Protein AF-A0A257RVT1-F1 (afdb_monomer)

Mean predicted aligned error: 9.6 Å

pLDDT: mean 86.28, std 15.56, range [41.28, 98.56]

Radius of gyration: 22.29 Å; Cα contacts (8 Å, |Δi|>4): 295; chains: 1; bounding box: 66×40×53 Å

Foldseek 3Di:
DVVVVVVVVVVVDQDDDPVPFDWDWDADDPVFFPWDGKTKTKGWRDADPQNQKTKMKMKIFFGKGKDFAQFKKKKAWQAAKKWKDWPPDDTDMDGHGDIDIDHHGTIMMIGGHGMTIMIMITGHRDDPVVVVVVVVVVVVVVVVVVVVVVVVPPDDDD

Structure (mmCIF, N/CA/C/O backbone):
data_AF-A0A257RVT1-F1
#
_entry.id   AF-A0A257RVT1-F1
#
loop_
_atom_site.group_PDB
_atom_site.id
_atom_site.type_symbol
_atom_site.label_atom_id
_atom_site.label_alt_id
_atom_site.label_comp_id
_atom_site.label_asym_id
_atom_site.label_entity_id
_atom_site.label_seq_id
_atom_site.pdbx_PDB_ins_code
_atom_site.Cartn_x
_atom_site.Cartn_y
_atom_site.Cartn_z
_atom_site.occupancy
_atom_site.B_iso_or_equiv
_atom_site.auth_seq_id
_atom_site.auth_comp_id
_atom_site.auth_asym_id
_atom_site.auth_atom_id
_atom_site.pdbx_PDB_model_num
ATOM 1 N N . ASN A 1 1 ? 22.378 -22.222 -29.001 1.00 52.12 1 ASN A N 1
ATOM 2 C CA . ASN A 1 1 ? 22.003 -22.517 -27.601 1.00 52.12 1 ASN A CA 1
ATOM 3 C C . ASN A 1 1 ? 20.594 -21.972 -27.310 1.00 52.12 1 ASN A C 1
ATOM 5 O O . ASN A 1 1 ? 20.459 -20.897 -26.742 1.00 52.12 1 ASN A O 1
ATOM 9 N N . LYS A 1 2 ? 19.534 -22.658 -27.779 1.00 50.50 2 LYS A N 1
ATOM 10 C CA . LYS A 1 2 ? 18.128 -22.215 -27.612 1.00 50.50 2 LYS A CA 1
ATOM 11 C C . LYS A 1 2 ? 17.637 -22.326 -26.158 1.00 50.50 2 LYS A C 1
ATOM 13 O O . LYS A 1 2 ? 16.798 -21.535 -25.745 1.00 50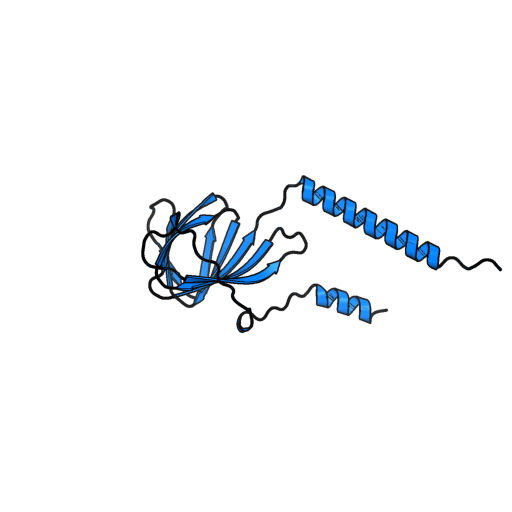.50 2 LYS A O 1
ATOM 18 N N . MET A 1 3 ? 18.206 -23.247 -25.376 1.00 41.28 3 MET A N 1
ATOM 19 C CA . MET A 1 3 ? 17.831 -23.467 -23.973 1.00 41.28 3 MET A CA 1
ATOM 20 C C . MET A 1 3 ? 18.276 -22.317 -23.057 1.00 41.28 3 MET A C 1
ATOM 22 O O . MET A 1 3 ? 17.498 -21.880 -22.216 1.00 41.28 3 MET A O 1
ATOM 26 N N . GLY A 1 4 ? 19.462 -21.735 -23.285 1.00 52.81 4 GLY A N 1
ATOM 27 C CA . GLY A 1 4 ? 19.907 -20.542 -22.546 1.00 52.81 4 GLY A CA 1
ATOM 28 C C . GLY A 1 4 ? 19.068 -19.285 -22.823 1.00 52.81 4 GLY A C 1
ATOM 29 O O . GLY A 1 4 ? 18.935 -18.428 -21.954 1.00 52.81 4 GLY A O 1
ATOM 30 N N . GLY A 1 5 ? 18.461 -19.185 -24.012 1.00 66.38 5 GLY A N 1
ATOM 31 C CA . GLY A 1 5 ? 17.562 -18.082 -24.366 1.00 66.38 5 GLY A CA 1
ATOM 32 C C . GLY A 1 5 ? 16.203 -18.169 -23.670 1.00 66.38 5 GLY A C 1
ATOM 33 O O . GLY A 1 5 ? 15.699 -17.156 -23.193 1.00 66.38 5 GLY A O 1
ATOM 34 N N . LEU A 1 6 ? 15.638 -19.378 -23.567 1.00 63.91 6 LEU A N 1
ATOM 35 C CA . LEU A 1 6 ? 14.367 -19.604 -22.877 1.00 63.91 6 LEU A CA 1
ATOM 36 C C . LEU A 1 6 ? 14.513 -19.434 -21.361 1.00 63.91 6 LEU A C 1
ATOM 38 O O . LEU A 1 6 ? 13.689 -18.755 -20.759 1.00 63.91 6 LEU A O 1
ATOM 42 N N . GLN A 1 7 ? 15.585 -19.960 -20.758 1.00 59.44 7 GLN A N 1
ATOM 43 C CA . GLN A 1 7 ? 15.849 -19.757 -19.331 1.00 59.44 7 GLN A CA 1
ATOM 44 C C . GLN A 1 7 ? 16.008 -18.265 -18.999 1.00 59.44 7 GLN A C 1
ATOM 46 O O . GLN A 1 7 ? 15.338 -17.767 -18.105 1.00 59.44 7 GLN A O 1
ATOM 51 N N . GLY A 1 8 ? 16.768 -17.507 -19.799 1.00 60.62 8 GLY A N 1
ATOM 52 C CA . GLY A 1 8 ? 16.895 -16.056 -19.612 1.00 60.62 8 GLY A CA 1
ATOM 53 C C . GLY A 1 8 ? 15.612 -15.251 -19.886 1.00 60.62 8 GLY A C 1
ATOM 54 O O . GLY A 1 8 ? 15.509 -14.101 -19.463 1.00 60.62 8 GLY A O 1
ATOM 55 N N . MET A 1 9 ? 14.631 -15.816 -20.600 1.00 64.31 9 MET A N 1
ATOM 56 C CA . MET A 1 9 ? 13.278 -15.251 -20.713 1.00 64.31 9 MET A CA 1
ATOM 57 C C . MET A 1 9 ? 12.415 -15.602 -19.496 1.00 64.31 9 MET A C 1
ATOM 59 O O . MET A 1 9 ? 11.661 -14.750 -19.034 1.00 64.31 9 MET A O 1
ATOM 63 N N . LEU A 1 10 ? 12.545 -16.817 -18.960 1.00 61.38 10 LEU A N 1
ATOM 64 C CA . LEU A 1 10 ? 11.848 -17.260 -17.752 1.00 61.38 10 LEU A CA 1
ATOM 65 C C . LEU A 1 10 ? 12.347 -16.529 -16.501 1.00 61.38 10 LEU A C 1
ATOM 67 O O . LEU A 1 10 ? 11.534 -16.179 -15.658 1.00 61.38 10 LEU A O 1
ATOM 71 N N . ASP A 1 11 ? 13.629 -16.179 -16.432 1.00 62.44 11 ASP A N 1
ATOM 72 C CA . ASP A 1 11 ? 14.186 -15.370 -15.338 1.00 62.44 11 ASP A CA 1
ATOM 73 C C . ASP A 1 11 ? 13.620 -13.932 -15.318 1.00 62.44 11 ASP A C 1
ATOM 75 O O . ASP A 1 11 ? 13.691 -13.242 -14.304 1.00 62.44 11 ASP A O 1
ATOM 79 N N . LYS A 1 12 ? 13.030 -13.461 -16.430 1.00 60.03 12 LYS A N 1
ATOM 80 C CA . LYS A 1 12 ? 12.291 -12.183 -16.482 1.00 60.03 12 LYS A CA 1
ATOM 81 C C . LYS A 1 12 ? 10.851 -12.313 -15.991 1.00 60.03 12 LYS A C 1
ATOM 83 O O . LYS A 1 12 ? 10.196 -11.298 -15.758 1.00 60.03 12 LYS A O 1
ATOM 88 N N . LEU A 1 13 ? 10.343 -13.537 -15.866 1.00 60.28 13 LEU A N 1
ATOM 89 C CA . LEU A 1 13 ? 9.030 -13.820 -15.315 1.00 60.28 13 LEU A CA 1
ATOM 90 C C . LEU A 1 13 ? 9.159 -13.961 -13.793 1.00 60.28 13 LEU A C 1
ATOM 92 O O . LEU A 1 13 ? 9.417 -15.042 -13.272 1.00 60.28 13 LEU A O 1
ATOM 96 N N . MET A 1 14 ? 8.937 -12.869 -13.066 1.00 58.66 14 MET A N 1
ATOM 97 C CA . MET A 1 14 ? 8.819 -12.926 -11.608 1.00 58.66 14 MET A CA 1
ATOM 98 C C . MET A 1 14 ? 7.503 -13.627 -11.247 1.00 58.66 14 MET A C 1
ATOM 100 O O . MET A 1 14 ? 6.423 -13.114 -11.544 1.00 58.66 14 MET A O 1
ATOM 104 N N . ARG A 1 15 ? 7.578 -14.814 -10.637 1.00 55.88 15 ARG A N 1
ATOM 105 C CA . ARG A 1 15 ? 6.410 -15.549 -10.132 1.00 55.88 15 ARG A CA 1
ATOM 106 C C . ARG A 1 15 ? 6.531 -15.732 -8.626 1.00 55.88 15 ARG A C 1
ATOM 108 O O . ARG A 1 15 ? 6.943 -16.794 -8.170 1.00 55.88 15 ARG A O 1
ATOM 115 N N . ASP A 1 16 ? 6.059 -14.744 -7.879 1.00 60.50 16 ASP A N 1
ATOM 116 C CA . ASP A 1 16 ? 5.854 -14.888 -6.441 1.00 60.50 16 ASP A CA 1
ATOM 117 C C . ASP A 1 16 ? 4.382 -15.189 -6.161 1.00 60.50 16 ASP A C 1
ATOM 119 O O . ASP A 1 16 ? 3.474 -14.442 -6.537 1.00 60.50 16 ASP A O 1
ATOM 123 N N . LYS A 1 17 ? 4.121 -16.332 -5.515 1.00 59.47 17 LYS A N 1
ATOM 124 C CA . LYS A 1 17 ? 2.783 -16.637 -5.000 1.00 59.47 17 LYS A CA 1
ATOM 125 C C . LYS A 1 17 ? 2.503 -15.703 -3.824 1.00 59.47 17 LYS A C 1
ATOM 127 O O . LYS A 1 17 ? 3.158 -15.826 -2.796 1.00 59.47 17 LYS A O 1
ATOM 132 N N . MET A 1 18 ? 1.466 -14.868 -3.925 1.00 63.94 18 MET A N 1
ATOM 133 C CA . MET A 1 18 ? 1.034 -13.996 -2.818 1.00 63.94 18 MET A CA 1
ATOM 134 C C . MET A 1 18 ? 0.779 -14.778 -1.518 1.00 63.94 18 MET A C 1
ATOM 136 O O . MET A 1 18 ? 1.179 -14.332 -0.451 1.00 63.94 18 MET A O 1
ATOM 140 N N . ASN A 1 19 ? 0.201 -15.982 -1.607 1.00 59.91 19 ASN A N 1
ATOM 141 C CA . ASN A 1 19 ? -0.094 -16.823 -0.436 1.00 59.91 19 ASN A CA 1
ATOM 142 C C . ASN A 1 19 ? 1.145 -17.485 0.196 1.00 59.91 19 ASN A C 1
ATOM 144 O O . ASN A 1 19 ? 1.041 -18.038 1.284 1.00 59.91 19 ASN A O 1
ATOM 148 N N . GLY A 1 20 ? 2.295 -17.469 -0.486 1.00 65.31 20 GLY A N 1
ATOM 149 C CA . GLY A 1 20 ? 3.568 -17.989 0.026 1.00 65.31 20 GLY A CA 1
ATOM 150 C C . GLY A 1 20 ? 4.571 -16.892 0.384 1.00 65.31 20 GLY A C 1
ATOM 151 O O . GLY A 1 20 ? 5.706 -17.208 0.731 1.00 65.31 20 GLY A O 1
ATOM 152 N N . ALA A 1 21 ? 4.183 -15.619 0.265 1.00 79.31 21 ALA A N 1
ATOM 153 C CA . ALA A 1 21 ? 5.068 -14.498 0.534 1.00 79.31 21 ALA A CA 1
ATOM 154 C C . ALA A 1 21 ? 5.377 -14.410 2.035 1.00 79.31 21 ALA A C 1
ATOM 156 O O . ALA A 1 21 ? 4.475 -14.357 2.874 1.00 79.31 21 ALA A O 1
ATOM 157 N N . GLN A 1 22 ? 6.664 -14.383 2.377 1.00 87.00 22 GLN A N 1
AT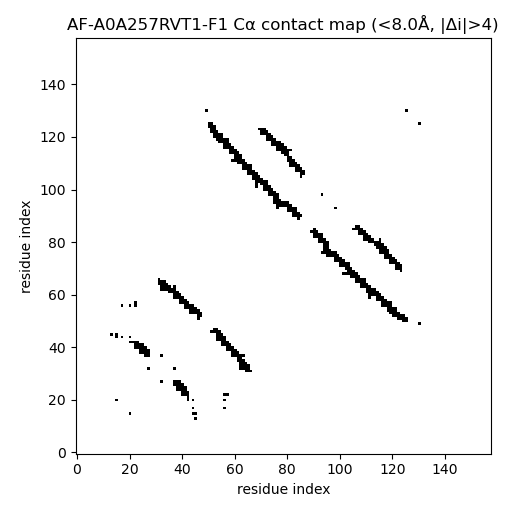OM 158 C CA . GLN A 1 22 ? 7.103 -14.268 3.762 1.00 87.00 22 GLN A CA 1
ATOM 159 C C . GLN A 1 22 ? 6.988 -12.812 4.220 1.00 87.00 22 GLN A C 1
ATOM 161 O O . GLN A 1 22 ? 7.815 -11.968 3.879 1.00 87.00 22 GLN A O 1
ATOM 166 N N . LEU A 1 23 ? 5.936 -12.518 4.981 1.00 93.19 23 LEU A N 1
ATOM 167 C CA . LEU A 1 23 ? 5.708 -11.195 5.551 1.00 93.19 23 LEU A CA 1
ATOM 168 C C . LEU A 1 23 ? 6.669 -10.937 6.712 1.00 93.19 23 LEU A C 1
ATOM 170 O O . LEU A 1 23 ? 6.764 -11.742 7.640 1.00 93.19 23 LEU A O 1
ATOM 174 N N . THR A 1 24 ? 7.331 -9.788 6.687 1.00 96.44 24 THR A N 1
ATOM 175 C CA . THR A 1 24 ? 8.204 -9.312 7.759 1.00 96.44 24 THR A CA 1
ATOM 176 C C . THR A 1 24 ? 7.565 -8.130 8.491 1.00 96.44 24 THR A C 1
ATOM 178 O O . THR A 1 24 ? 6.801 -7.373 7.880 1.00 96.44 24 THR A O 1
ATOM 181 N N . PRO A 1 25 ? 7.834 -7.952 9.801 1.00 97.94 25 PRO A N 1
ATOM 182 C CA . PRO A 1 25 ? 7.351 -6.791 10.542 1.00 97.94 25 PRO A CA 1
ATOM 183 C C . PRO A 1 25 ? 7.785 -5.477 9.884 1.00 97.94 25 PRO A C 1
ATOM 185 O O . PRO A 1 25 ? 8.963 -5.274 9.592 1.00 97.94 25 PRO A O 1
ATOM 188 N N . ALA A 1 26 ? 6.827 -4.579 9.679 1.00 97.19 26 ALA A N 1
ATOM 189 C CA . ALA A 1 26 ? 7.028 -3.262 9.087 1.00 97.19 26 ALA A CA 1
ATOM 190 C C . ALA A 1 26 ? 6.216 -2.230 9.883 1.00 97.19 26 ALA A C 1
ATOM 192 O O . ALA A 1 26 ? 5.183 -1.759 9.402 1.00 97.19 26 ALA A O 1
ATOM 193 N N . PRO A 1 27 ? 6.640 -1.928 11.126 1.00 97.31 27 PRO A N 1
ATOM 194 C CA . PRO A 1 27 ? 5.851 -1.136 12.057 1.00 97.31 27 PRO A CA 1
ATOM 195 C C . PRO A 1 27 ? 5.585 0.266 11.515 1.00 97.31 27 PRO A C 1
ATOM 197 O O . PRO A 1 27 ? 6.448 0.902 10.901 1.00 97.31 27 PRO A O 1
ATOM 200 N N . ILE A 1 28 ? 4.379 0.759 11.785 1.00 97.81 28 ILE A N 1
ATOM 201 C CA . ILE A 1 28 ? 4.014 2.140 11.494 1.00 97.81 28 ILE A CA 1
ATOM 202 C C . ILE A 1 28 ? 4.833 3.048 12.411 1.00 97.81 28 ILE A C 1
ATOM 204 O O . ILE A 1 28 ? 5.062 2.740 13.582 1.00 97.81 28 ILE A O 1
ATOM 208 N N . LYS A 1 29 ? 5.300 4.174 11.870 1.00 97.62 29 LYS A N 1
ATOM 209 C CA . LYS A 1 29 ? 6.011 5.183 12.655 1.00 97.62 29 LYS A CA 1
ATOM 210 C C . LYS A 1 29 ? 5.145 5.632 13.828 1.00 97.62 29 LYS A C 1
ATOM 212 O O . LYS A 1 29 ? 3.975 5.954 13.633 1.00 97.62 29 LYS A O 1
ATOM 217 N N . LYS A 1 30 ? 5.715 5.672 15.034 1.00 97.50 30 LYS A N 1
ATOM 218 C CA . LYS A 1 30 ? 4.961 5.980 16.261 1.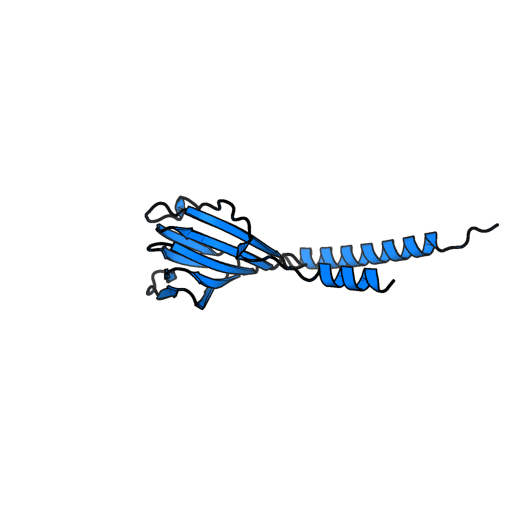00 97.50 30 LYS A CA 1
ATOM 219 C C . LYS A 1 30 ? 4.288 7.346 16.180 1.00 97.50 30 LYS A C 1
ATOM 221 O O . LYS A 1 30 ? 3.136 7.481 16.560 1.00 97.50 30 LYS A O 1
ATOM 226 N N . GLU A 1 31 ? 4.971 8.328 15.603 1.00 98.06 31 GLU A N 1
ATOM 227 C CA . GLU A 1 31 ? 4.462 9.684 15.397 1.00 98.06 31 GLU A CA 1
ATOM 228 C C . GLU A 1 31 ? 3.337 9.785 14.351 1.00 98.06 31 GLU A C 1
ATOM 230 O O . GLU A 1 31 ? 2.764 10.856 14.166 1.00 98.06 31 GLU A O 1
ATOM 235 N N . TRP A 1 32 ? 3.039 8.703 13.626 1.00 98.06 32 TRP A N 1
ATOM 236 C CA . TRP A 1 32 ? 1.915 8.633 12.690 1.00 98.06 32 TRP A CA 1
ATOM 237 C C . TRP A 1 32 ? 0.687 7.970 13.305 1.00 98.06 32 TRP A C 1
ATOM 239 O O . TRP A 1 32 ? -0.390 8.088 12.730 1.00 98.06 32 TRP A O 1
ATOM 249 N N . ILE A 1 33 ? 0.828 7.269 14.431 1.00 98.50 33 ILE A N 1
ATOM 250 C CA . ILE A 1 33 ? -0.275 6.557 15.077 1.00 98.50 33 ILE A CA 1
ATOM 251 C C . ILE A 1 33 ? -1.112 7.561 15.873 1.00 98.50 33 ILE A C 1
ATOM 253 O O . ILE A 1 33 ? -0.611 8.257 16.750 1.00 98.50 33 ILE A O 1
ATOM 257 N N . GLU A 1 34 ? -2.403 7.620 15.559 1.00 97.69 34 GLU A N 1
ATOM 258 C CA . GLU A 1 34 ? -3.391 8.479 16.223 1.00 97.69 34 GLU A CA 1
ATOM 259 C C . GLU A 1 34 ? -4.247 7.698 17.229 1.00 97.69 34 GLU A C 1
ATOM 261 O O . GLU A 1 34 ? -4.864 8.293 18.108 1.00 97.69 34 GLU A O 1
ATOM 266 N N . GLY A 1 35 ? -4.299 6.368 17.115 1.00 97.50 35 GLY A N 1
ATOM 267 C CA . GLY A 1 35 ? -5.024 5.519 18.054 1.00 97.50 35 GLY A CA 1
ATOM 268 C C . GLY A 1 35 ? -4.831 4.025 17.804 1.00 97.50 35 GLY A C 1
ATOM 269 O O . GLY A 1 35 ? -4.630 3.588 16.670 1.00 97.50 35 GLY A O 1
ATOM 270 N N . GLY A 1 36 ? -4.938 3.236 18.875 1.00 97.38 36 GLY A N 1
ATOM 271 C CA . GLY A 1 36 ? -4.699 1.790 18.852 1.00 97.38 36 GLY A CA 1
ATOM 272 C C . GLY A 1 36 ? -3.212 1.420 18.805 1.00 97.38 36 GLY A C 1
ATOM 273 O O . GLY A 1 36 ? -2.347 2.256 19.054 1.00 97.38 36 GLY A O 1
ATOM 274 N N . ASP A 1 37 ? -2.937 0.154 18.485 1.00 97.62 37 ASP A N 1
ATOM 275 C CA . ASP A 1 37 ? -1.586 -0.406 18.346 1.00 97.62 37 ASP A CA 1
ATOM 276 C C . ASP A 1 37 ? -1.474 -1.202 17.027 1.00 97.62 37 ASP A C 1
ATOM 278 O O . ASP A 1 37 ? -1.487 -2.437 17.028 1.00 97.62 37 ASP A O 1
ATOM 282 N N . PRO A 1 38 ? -1.473 -0.509 15.869 1.00 98.06 38 PRO A N 1
ATOM 283 C CA . PRO A 1 38 ? -1.507 -1.163 14.567 1.00 98.06 38 PRO A CA 1
ATOM 284 C C . PRO A 1 38 ? -0.213 -1.939 14.290 1.00 98.06 38 PRO A C 1
ATOM 286 O O . PRO A 1 38 ? 0.871 -1.367 14.153 1.00 98.06 38 PRO A O 1
ATOM 289 N N . GLN A 1 39 ? -0.349 -3.250 14.111 1.00 98.38 39 GLN A N 1
ATOM 290 C CA . GLN A 1 39 ? 0.731 -4.156 13.742 1.00 98.38 39 GLN A CA 1
ATOM 291 C C . GLN A 1 39 ? 0.726 -4.341 12.228 1.00 98.38 39 GLN A C 1
ATOM 293 O O . GLN A 1 39 ? -0.160 -4.994 11.675 1.00 98.38 39 GLN A O 1
ATOM 298 N N . ALA A 1 40 ? 1.703 -3.741 11.550 1.00 98.31 40 ALA A N 1
ATOM 299 C CA . ALA A 1 40 ? 1.855 -3.830 10.103 1.00 98.31 40 ALA A CA 1
ATOM 300 C C . ALA A 1 40 ? 2.998 -4.775 9.710 1.00 98.31 40 ALA A C 1
ATOM 302 O O . ALA A 1 40 ? 4.052 -4.824 10.353 1.00 98.31 40 ALA A O 1
ATOM 303 N N . ARG A 1 41 ? 2.790 -5.521 8.623 1.00 98.00 41 ARG A N 1
ATOM 304 C CA . ARG A 1 41 ? 3.784 -6.421 8.025 1.00 98.00 41 ARG A CA 1
ATOM 305 C C . ARG A 1 41 ? 3.714 -6.372 6.506 1.00 98.00 41 ARG A C 1
ATOM 307 O O . ARG A 1 41 ? 2.655 -6.104 5.938 1.00 98.00 41 ARG A O 1
ATOM 314 N N . LEU A 1 42 ? 4.843 -6.618 5.845 1.00 97.00 42 LEU A N 1
ATOM 315 C CA . LEU A 1 42 ? 4.924 -6.565 4.388 1.00 97.00 42 LEU A CA 1
ATOM 316 C C . LEU A 1 42 ? 5.851 -7.617 3.797 1.00 97.00 42 LEU A C 1
ATOM 318 O O . LEU A 1 42 ? 6.744 -8.127 4.463 1.00 97.00 42 LEU A O 1
ATOM 322 N N . ALA A 1 43 ? 5.646 -7.905 2.519 1.00 94.94 43 ALA A N 1
ATOM 323 C CA . ALA A 1 43 ? 6.546 -8.682 1.686 1.00 94.94 43 ALA A CA 1
ATOM 324 C C . ALA A 1 43 ? 6.684 -7.972 0.342 1.00 94.94 43 ALA A C 1
ATOM 326 O O . ALA A 1 43 ? 5.697 -7.525 -0.245 1.00 94.94 43 ALA A O 1
ATOM 327 N N . ILE A 1 44 ? 7.909 -7.873 -0.161 1.00 92.81 44 ILE A N 1
ATOM 328 C CA . ILE A 1 44 ? 8.139 -7.364 -1.509 1.00 92.81 44 ILE A CA 1
ATOM 329 C C . ILE A 1 44 ? 7.976 -8.530 -2.479 1.00 92.81 44 ILE A C 1
ATOM 331 O O . ILE A 1 44 ? 8.706 -9.508 -2.382 1.00 92.81 44 ILE A O 1
ATOM 335 N N . LEU A 1 45 ? 7.026 -8.405 -3.403 1.00 91.62 45 LEU A N 1
AT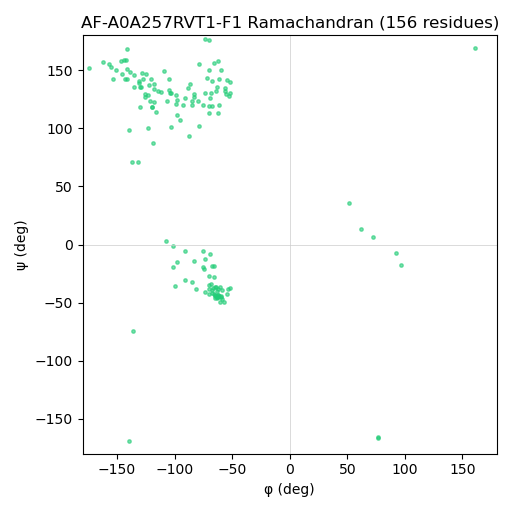OM 336 C CA . LEU A 1 45 ? 6.709 -9.428 -4.403 1.00 91.62 45 LEU A CA 1
ATOM 337 C C . LEU A 1 45 ? 7.510 -9.249 -5.695 1.00 91.62 45 LEU A C 1
ATOM 339 O O . LEU A 1 45 ? 7.744 -10.195 -6.436 1.00 91.62 45 LEU A O 1
ATOM 343 N N . ALA A 1 46 ? 7.859 -8.007 -6.031 1.00 89.88 46 ALA A N 1
ATOM 344 C CA . ALA A 1 46 ? 8.601 -7.717 -7.248 1.00 89.88 46 ALA A CA 1
ATOM 345 C C . ALA A 1 46 ? 9.248 -6.335 -7.206 1.00 89.88 46 ALA A C 1
ATOM 347 O O . ALA A 1 46 ? 8.771 -5.411 -6.544 1.00 89.88 46 ALA A O 1
ATOM 348 N N . TYR A 1 47 ? 10.287 -6.191 -8.022 1.00 88.62 47 TYR A N 1
ATOM 349 C CA . TYR A 1 47 ? 10.810 -4.908 -8.466 1.00 88.62 47 TYR A CA 1
ATOM 350 C C . TYR A 1 47 ? 10.843 -4.881 -9.989 1.00 88.62 47 TYR A C 1
ATOM 352 O O . TYR A 1 47 ? 11.128 -5.897 -10.623 1.00 88.62 47 TYR A O 1
ATOM 360 N N . SER A 1 48 ? 10.624 -3.710 -10.580 1.00 87.19 48 SER A N 1
ATOM 361 C CA . SER A 1 48 ? 10.967 -3.493 -11.985 1.00 87.19 48 SER A CA 1
ATOM 362 C C . SER A 1 48 ? 12.488 -3.571 -12.197 1.00 87.19 48 SER A C 1
ATOM 364 O O . SER A 1 48 ? 13.266 -3.311 -11.275 1.00 87.19 48 SER A O 1
ATOM 366 N N . ASP A 1 49 ? 12.936 -3.887 -13.422 1.00 81.81 49 ASP A N 1
ATOM 367 C CA . ASP A 1 49 ? 14.372 -3.976 -13.773 1.00 81.81 49 ASP A CA 1
ATOM 368 C C . ASP A 1 49 ? 15.123 -2.681 -13.411 1.00 81.81 49 ASP A C 1
ATOM 370 O O . ASP A 1 49 ? 16.209 -2.689 -12.822 1.00 81.81 49 ASP A O 1
ATOM 374 N N . ASP A 1 50 ? 14.503 -1.536 -13.694 1.00 81.75 50 ASP A N 1
ATOM 375 C CA . ASP A 1 50 ? 15.041 -0.206 -13.406 1.00 81.75 50 ASP A CA 1
ATOM 376 C C . ASP A 1 50 ? 14.960 0.200 -11.922 1.00 81.75 50 ASP A C 1
ATOM 378 O O . ASP A 1 50 ? 15.531 1.226 -11.555 1.00 81.75 50 ASP A O 1
ATOM 382 N N . ARG A 1 51 ? 14.322 -0.618 -11.071 1.00 84.38 51 ARG A N 1
ATOM 383 C CA . ARG A 1 51 ? 14.033 -0.358 -9.649 1.00 84.38 51 ARG A CA 1
ATOM 384 C C . ARG A 1 51 ? 13.136 0.858 -9.391 1.00 84.38 51 ARG A C 1
ATOM 386 O O . ARG A 1 51 ? 13.010 1.279 -8.247 1.00 84.38 51 ARG A O 1
ATOM 393 N N . ALA A 1 52 ? 12.490 1.402 -10.422 1.00 90.12 52 ALA A N 1
ATOM 394 C CA . ALA A 1 52 ? 11.567 2.525 -10.285 1.00 90.12 52 ALA A CA 1
ATOM 395 C C . ALA A 1 52 ? 10.212 2.120 -9.692 1.00 90.12 52 ALA A C 1
ATOM 397 O O . ALA A 1 52 ? 9.460 2.984 -9.249 1.00 90.12 52 ALA A O 1
ATOM 398 N N . THR A 1 53 ? 9.865 0.832 -9.738 1.00 93.62 53 THR A N 1
ATOM 399 C CA . THR A 1 53 ? 8.591 0.302 -9.249 1.00 93.62 53 THR A CA 1
ATOM 400 C C . THR A 1 53 ? 8.825 -0.898 -8.342 1.00 93.62 53 THR A C 1
ATOM 402 O O . THR A 1 53 ? 9.675 -1.745 -8.631 1.00 93.62 53 THR A O 1
ATOM 405 N N . SER A 1 54 ? 8.046 -0.992 -7.270 1.00 93.81 54 SER A N 1
ATOM 406 C CA . SER A 1 54 ? 7.957 -2.172 -6.412 1.00 93.81 54 SER A CA 1
ATOM 407 C C . SER A 1 54 ? 6.508 -2.602 -6.232 1.00 93.81 54 SER A C 1
ATOM 409 O O . SER A 1 54 ? 5.622 -1.759 -6.081 1.00 93.81 54 SER A O 1
ATOM 411 N N . THR A 1 55 ? 6.287 -3.910 -6.190 1.00 95.62 55 THR A N 1
ATOM 412 C CA . THR A 1 55 ? 5.001 -4.506 -5.823 1.00 95.62 55 THR A CA 1
A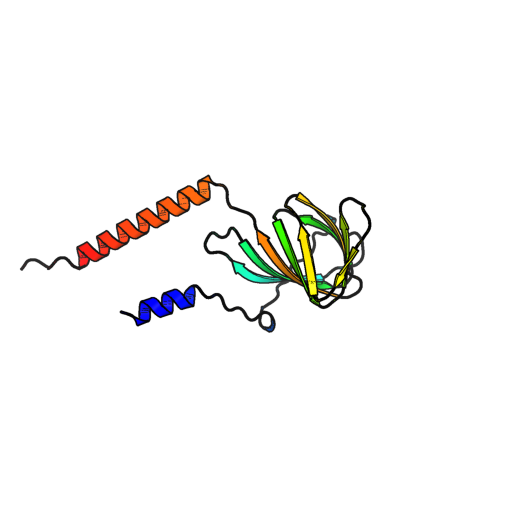TOM 413 C C . THR A 1 55 ? 5.128 -5.093 -4.427 1.00 95.62 55 THR A C 1
ATOM 415 O O . THR A 1 55 ? 6.021 -5.901 -4.177 1.00 95.62 55 THR A O 1
ATOM 418 N N . ILE A 1 56 ? 4.263 -4.669 -3.513 1.00 95.94 56 ILE A N 1
ATOM 419 C CA . ILE A 1 56 ? 4.343 -4.993 -2.089 1.00 95.94 56 ILE A CA 1
ATOM 420 C C . ILE A 1 56 ? 3.017 -5.609 -1.656 1.00 95.94 56 ILE A C 1
ATOM 422 O O . ILE A 1 56 ? 1.965 -5.010 -1.859 1.00 95.94 56 ILE A O 1
ATOM 426 N N . LEU A 1 57 ? 3.065 -6.785 -1.036 1.00 96.88 57 LEU A N 1
ATOM 427 C CA . LEU A 1 57 ? 1.962 -7.292 -0.228 1.00 96.88 57 LEU A CA 1
ATOM 428 C C . LEU A 1 57 ? 2.084 -6.665 1.155 1.00 96.88 57 LEU A C 1
ATOM 430 O O . LEU A 1 57 ? 3.145 -6.745 1.770 1.00 96.88 57 LEU A O 1
ATOM 434 N N . TRP A 1 58 ? 1.020 -6.045 1.640 1.00 98.06 58 TRP A N 1
ATOM 435 C CA . TRP A 1 58 ? 1.006 -5.399 2.945 1.00 98.06 58 TRP A CA 1
ATOM 436 C C . TRP A 1 58 ? -0.278 -5.745 3.681 1.00 98.06 58 TRP A C 1
ATOM 438 O O . TRP A 1 58 ? -1.345 -5.867 3.077 1.00 98.06 58 TRP A O 1
ATOM 448 N N . GLU A 1 59 ? -0.183 -5.871 4.995 1.00 97.88 59 GLU A N 1
ATOM 449 C CA . GLU A 1 59 ? -1.344 -6.042 5.854 1.00 97.88 59 GLU A CA 1
ATOM 450 C C . GLU A 1 59 ? -1.145 -5.381 7.213 1.00 97.88 59 GLU A C 1
ATOM 452 O O . GLU A 1 59 ? -0.011 -5.139 7.643 1.00 97.88 59 GLU A O 1
ATOM 457 N N . CYS A 1 60 ? -2.259 -5.082 7.877 1.00 98.50 60 CYS A N 1
ATOM 458 C CA . CYS A 1 60 ? -2.253 -4.396 9.157 1.00 98.50 60 CYS A CA 1
ATOM 459 C C . CYS A 1 60 ? -3.484 -4.725 9.998 1.00 98.50 60 CYS A C 1
ATOM 461 O O . CYS A 1 60 ? -4.588 -4.870 9.468 1.00 98.50 60 CYS A O 1
ATOM 463 N N . SER A 1 61 ? -3.272 -4.841 11.310 1.00 98.56 61 SER A N 1
ATOM 464 C CA . SER A 1 61 ? -4.339 -4.948 12.304 1.00 98.56 61 SER A CA 1
ATOM 465 C C . SER A 1 61 ? -5.052 -3.612 12.540 1.00 98.56 61 SER A C 1
ATOM 467 O O . SER A 1 61 ? -4.676 -2.570 12.001 1.00 98.56 61 SER A O 1
ATOM 469 N N . ALA A 1 62 ? -6.078 -3.645 13.388 1.00 98.56 62 ALA A N 1
ATOM 470 C CA . ALA A 1 62 ? -6.848 -2.479 13.783 1.00 98.56 62 ALA A CA 1
ATOM 471 C C . ALA A 1 62 ? -5.968 -1.349 14.339 1.00 98.56 62 ALA A C 1
ATOM 473 O O . ALA A 1 62 ? -5.009 -1.576 15.080 1.00 98.56 62 ALA A O 1
ATOM 474 N N . GLY A 1 63 ? -6.340 -0.119 13.997 1.00 98.31 63 GLY A N 1
ATOM 475 C CA . GLY A 1 63 ? -5.661 1.091 14.434 1.00 98.31 63 GLY A CA 1
ATOM 476 C C . GLY A 1 63 ? -5.993 2.288 13.552 1.00 98.31 63 GLY A C 1
ATOM 477 O O . GLY A 1 63 ? -6.592 2.164 12.480 1.00 98.31 63 GLY A O 1
ATOM 478 N N . ARG A 1 64 ? -5.591 3.465 14.022 1.00 98.31 64 ARG A N 1
ATOM 479 C CA . ARG A 1 64 ? -5.741 4.739 13.326 1.00 98.31 64 ARG A CA 1
ATOM 480 C C . ARG A 1 64 ? -4.382 5.392 13.155 1.00 98.31 64 ARG A C 1
ATOM 482 O O . ARG A 1 64 ? -3.649 5.542 14.131 1.00 98.31 64 ARG A O 1
ATOM 489 N N . PHE A 1 65 ? -4.049 5.802 11.939 1.00 98.31 65 PHE A N 1
ATOM 490 C CA . PHE A 1 65 ? -2.763 6.434 11.660 1.00 98.31 65 PHE A CA 1
ATOM 491 C C . PHE A 1 65 ? -2.807 7.340 10.429 1.00 98.31 65 PHE A C 1
ATOM 493 O O . PHE A 1 65 ? -3.573 7.110 9.496 1.00 98.31 65 PHE A O 1
ATOM 500 N N . THR A 1 66 ? -1.936 8.346 10.394 1.00 98.00 66 THR A N 1
ATOM 501 C CA . THR A 1 66 ? -1.747 9.227 9.238 1.00 98.00 66 THR A CA 1
ATOM 502 C C . THR A 1 66 ? -0.553 8.780 8.399 1.00 98.00 66 THR A C 1
ATOM 504 O O . THR A 1 66 ? 0.605 8.904 8.793 1.00 98.00 66 THR A O 1
ATOM 507 N N . TRP A 1 67 ? -0.835 8.286 7.196 1.00 97.56 67 TRP A N 1
ATOM 508 C CA . TRP A 1 67 ? 0.163 7.847 6.230 1.00 97.56 67 TRP A CA 1
ATOM 509 C C . TRP A 1 67 ? 0.628 9.002 5.341 1.00 97.56 67 TRP A C 1
ATOM 511 O O . TRP A 1 67 ? -0.183 9.769 4.814 1.00 97.56 67 TRP A O 1
ATOM 521 N N . ARG A 1 68 ? 1.947 9.115 5.149 1.00 96.75 68 ARG A N 1
ATOM 522 C CA . ARG A 1 68 ? 2.575 10.145 4.307 1.00 96.75 68 ARG A CA 1
ATOM 523 C C . ARG A 1 68 ? 3.294 9.485 3.135 1.00 96.75 68 ARG A C 1
ATOM 525 O O . ARG A 1 68 ? 4.287 8.786 3.332 1.00 96.75 68 ARG A O 1
ATOM 532 N N . TYR A 1 69 ? 2.807 9.723 1.920 1.00 95.75 69 TYR A N 1
ATOM 533 C CA . TYR A 1 69 ? 3.277 9.035 0.717 1.00 95.75 69 TYR A CA 1
ATOM 534 C C . TYR A 1 69 ? 4.525 9.708 0.135 1.00 95.75 69 TYR A C 1
ATOM 536 O O . TYR A 1 69 ? 4.516 10.891 -0.205 1.00 95.75 69 TYR A O 1
ATOM 544 N N . ASN A 1 70 ? 5.611 8.947 -0.016 1.00 94.56 70 ASN A N 1
ATOM 545 C CA . ASN A 1 70 ? 6.875 9.410 -0.607 1.00 94.56 70 ASN A CA 1
ATOM 546 C C . ASN A 1 70 ? 7.078 8.958 -2.069 1.00 94.56 70 ASN A C 1
ATOM 548 O O . ASN A 1 70 ? 8.082 9.320 -2.690 1.00 94.56 70 ASN A O 1
ATOM 552 N N . CYS A 1 71 ? 6.122 8.204 -2.606 1.00 95.75 71 CYS A N 1
ATOM 553 C CA . CYS A 1 71 ? 6.051 7.677 -3.963 1.00 95.75 71 CYS A CA 1
ATOM 554 C C . CYS A 1 71 ? 4.597 7.739 -4.450 1.00 95.75 71 CYS A C 1
ATOM 556 O O . CYS A 1 71 ? 3.695 7.994 -3.651 1.00 95.75 71 CYS A O 1
ATOM 558 N N . ASP A 1 72 ? 4.382 7.521 -5.745 1.00 97.50 72 ASP A N 1
ATOM 559 C CA . ASP A 1 72 ? 3.039 7.270 -6.260 1.00 97.50 72 ASP A CA 1
ATOM 560 C C . ASP A 1 72 ? 2.649 5.835 -5.891 1.00 97.50 72 ASP A C 1
ATOM 562 O O . ASP A 1 72 ? 3.340 4.890 -6.277 1.00 97.50 72 ASP A O 1
ATOM 566 N N . GLU A 1 73 ? 1.573 5.654 -5.130 1.00 98.25 73 GLU A N 1
ATOM 567 C CA . GLU A 1 73 ? 1.134 4.347 -4.634 1.00 98.25 73 GLU A CA 1
ATOM 568 C C . GLU A 1 73 ? -0.266 4.031 -5.161 1.00 98.25 73 GLU A C 1
ATOM 570 O O . GLU A 1 73 ? -1.231 4.731 -4.865 1.00 98.25 73 GLU A O 1
ATOM 575 N N . THR A 1 74 ? -0.386 2.957 -5.942 1.00 98.56 74 THR A N 1
ATOM 576 C CA . THR A 1 74 ? -1.687 2.395 -6.333 1.00 98.56 74 THR A CA 1
ATOM 577 C C . THR A 1 74 ? -1.949 1.147 -5.516 1.00 98.56 74 THR A C 1
ATOM 579 O O . THR A 1 74 ? -1.089 0.276 -5.426 1.00 98.56 74 THR A O 1
ATOM 582 N N . ILE A 1 75 ? -3.129 1.055 -4.924 1.00 98.56 75 ILE A N 1
ATOM 583 C CA . ILE A 1 75 ? -3.503 0.010 -3.981 1.00 98.56 75 ILE A CA 1
ATOM 584 C C . ILE A 1 75 ? -4.665 -0.788 -4.552 1.00 98.56 75 ILE A C 1
ATOM 586 O O . ILE A 1 75 ? -5.607 -0.212 -5.092 1.00 98.56 75 ILE A O 1
ATOM 590 N N . TYR A 1 76 ? -4.602 -2.103 -4.386 1.00 98.44 76 TYR A N 1
ATOM 591 C CA . TYR A 1 76 ? -5.727 -3.012 -4.553 1.00 98.44 76 TYR A CA 1
ATOM 592 C C . TYR A 1 76 ? -5.956 -3.764 -3.243 1.00 98.44 76 TYR A C 1
ATOM 594 O O . TYR A 1 76 ? -5.033 -4.401 -2.722 1.00 98.44 76 TYR A O 1
ATOM 602 N N . PHE A 1 77 ? -7.162 -3.670 -2.693 1.00 98.19 77 PHE A N 1
ATOM 603 C CA . PHE A 1 77 ? -7.515 -4.318 -1.434 1.00 98.19 77 PHE A CA 1
ATOM 604 C C . PHE A 1 77 ? -7.907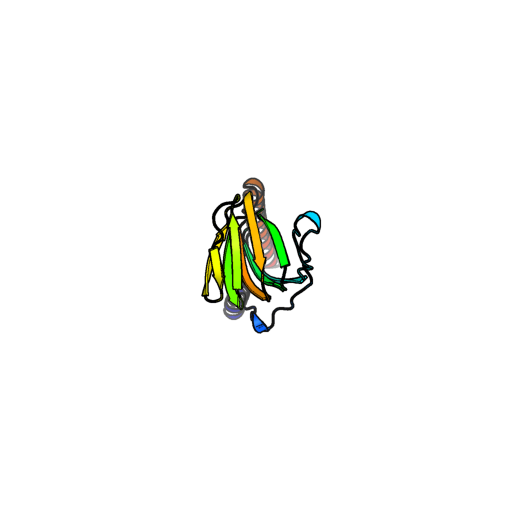 -5.778 -1.676 1.00 98.19 77 PHE A C 1
ATOM 606 O O . PHE A 1 77 ? -8.720 -6.092 -2.543 1.00 98.19 77 PHE A O 1
ATOM 613 N N . LEU A 1 78 ? -7.295 -6.677 -0.908 1.00 96.81 78 LEU A N 1
ATOM 614 C CA . LEU A 1 78 ? -7.494 -8.123 -1.004 1.00 96.81 78 LEU A CA 1
ATOM 615 C C . LEU A 1 78 ? -8.464 -8.651 0.051 1.00 96.81 78 LEU A C 1
ATOM 617 O O . LEU A 1 78 ? -9.175 -9.613 -0.217 1.00 96.81 78 LEU A O 1
ATOM 621 N N . ASP A 1 79 ? -8.436 -8.073 1.249 1.00 97.19 79 ASP A N 1
ATOM 622 C CA . ASP A 1 79 ? -9.209 -8.535 2.397 1.00 97.19 79 ASP A CA 1
ATOM 623 C C . ASP A 1 79 ? -9.402 -7.392 3.398 1.00 97.19 79 ASP A C 1
ATOM 625 O O . ASP A 1 79 ? -8.579 -6.468 3.465 1.00 97.19 79 ASP A O 1
ATOM 629 N N . GLY A 1 80 ? -10.456 -7.500 4.199 1.00 97.12 80 GLY A N 1
ATOM 630 C CA . GLY A 1 80 ? -10.789 -6.549 5.245 1.00 97.12 80 GLY A CA 1
ATOM 631 C C . GLY A 1 80 ? -11.419 -5.248 4.753 1.00 97.12 80 GLY A C 1
ATOM 632 O O . GLY A 1 80 ? -11.847 -5.132 3.605 1.00 97.12 80 GLY A O 1
ATOM 633 N N . GLU A 1 81 ? -11.473 -4.268 5.655 1.00 97.50 81 GLU A N 1
ATOM 634 C CA . GLU A 1 81 ? -12.087 -2.960 5.424 1.00 97.50 81 GLU A CA 1
ATOM 635 C C . GLU A 1 81 ? -11.293 -1.838 6.113 1.00 97.50 81 GLU A C 1
ATOM 637 O O . GLU A 1 81 ? -10.786 -1.990 7.230 1.00 97.50 81 GLU A O 1
ATOM 642 N N . VAL A 1 82 ? -11.197 -0.686 5.451 1.00 98.50 82 VAL A N 1
ATOM 643 C CA . VAL A 1 82 ? -10.587 0.532 5.989 1.00 98.50 82 VAL A CA 1
ATOM 644 C C . VAL A 1 82 ? -11.368 1.770 5.575 1.00 98.50 82 VAL A C 1
ATOM 646 O O . VAL A 1 82 ? -11.813 1.892 4.438 1.00 98.50 82 VAL A O 1
ATOM 649 N N . SER A 1 83 ? -11.465 2.742 6.481 1.00 98.31 83 SER A N 1
ATOM 650 C CA . SER A 1 83 ? -11.928 4.089 6.152 1.00 98.31 83 SER A CA 1
ATOM 651 C C . SER A 1 83 ? -10.736 5.028 5.966 1.00 98.31 83 SER A C 1
ATOM 653 O O . SER A 1 83 ? -9.848 5.083 6.820 1.00 98.31 83 SER A O 1
ATOM 655 N N . ILE A 1 84 ? -10.688 5.752 4.846 1.00 98.25 84 ILE A N 1
ATOM 656 C CA . ILE A 1 84 ? -9.578 6.645 4.494 1.00 98.25 84 ILE A CA 1
ATOM 657 C C . ILE A 1 84 ? -10.092 8.055 4.205 1.00 98.25 84 ILE A C 1
ATOM 659 O O . ILE A 1 84 ? -10.976 8.243 3.370 1.00 98.25 84 ILE A O 1
ATOM 663 N N . SER A 1 85 ? -9.477 9.055 4.836 1.00 97.56 85 SER A N 1
ATOM 664 C CA . SER A 1 85 ? -9.702 10.483 4.570 1.00 97.56 85 SER A CA 1
ATOM 665 C C . SER A 1 85 ? -8.413 11.174 4.128 1.00 97.56 85 SER A C 1
ATOM 667 O O . SER A 1 85 ? -7.346 10.907 4.678 1.00 97.56 85 SER A O 1
ATOM 669 N N . VAL A 1 86 ? -8.499 12.109 3.181 1.00 94.31 86 VAL A N 1
ATOM 670 C CA . VAL A 1 86 ? -7.352 12.899 2.693 1.00 94.31 86 VAL A CA 1
ATOM 671 C C . VAL A 1 86 ? -7.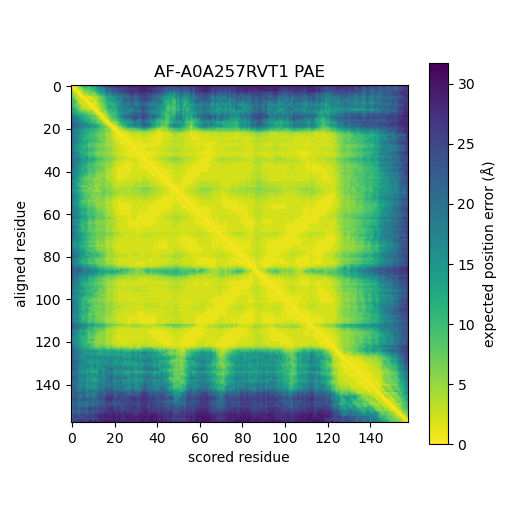555 14.363 3.065 1.00 94.31 86 VAL A C 1
ATOM 673 O O . VAL A 1 86 ? -8.635 14.901 2.839 1.00 94.31 86 VAL A O 1
ATOM 676 N N . ALA A 1 87 ? -6.524 15.004 3.625 1.00 84.06 87 ALA A N 1
ATOM 677 C CA . ALA A 1 87 ? -6.522 16.435 3.961 1.00 84.06 87 ALA A CA 1
ATOM 678 C C . ALA A 1 87 ? -7.739 16.915 4.792 1.00 84.06 87 ALA A C 1
ATOM 680 O O . ALA A 1 87 ? -8.235 18.019 4.590 1.00 84.06 87 ALA A O 1
ATOM 681 N N . GLY A 1 88 ? -8.246 16.076 5.706 1.00 78.69 88 GLY A N 1
ATOM 682 C CA . GLY A 1 88 ? -9.429 16.391 6.524 1.00 78.69 88 GLY A CA 1
ATOM 683 C C . GLY A 1 88 ? -10.763 16.372 5.765 1.00 78.69 88 GLY A C 1
ATOM 684 O O . GLY A 1 88 ? -11.791 16.726 6.334 1.00 78.69 88 GLY A O 1
ATOM 685 N N . GLY A 1 89 ? -10.763 15.960 4.495 1.00 89.75 89 GLY A N 1
ATOM 686 C CA . GLY A 1 89 ? -11.979 15.746 3.720 1.00 89.75 89 GLY A CA 1
ATOM 687 C C . GLY A 1 89 ? -12.780 14.520 4.186 1.00 89.75 89 GLY A C 1
ATOM 688 O O . GLY A 1 89 ? -12.331 13.770 5.057 1.00 89.75 89 GLY A O 1
ATOM 689 N N . PRO A 1 90 ? -13.959 14.280 3.582 1.00 94.19 90 PRO A N 1
ATOM 690 C CA . PRO A 1 90 ? -14.816 13.155 3.937 1.00 94.19 90 PRO A CA 1
ATOM 691 C C . PRO A 1 90 ? -14.088 11.814 3.819 1.00 94.19 90 PRO A C 1
ATOM 693 O O . PRO A 1 90 ? -13.407 11.550 2.823 1.00 94.19 90 PRO A O 1
ATOM 696 N N . ALA A 1 91 ? -14.258 10.962 4.828 1.00 96.56 91 ALA A N 1
ATOM 697 C CA . ALA A 1 91 ? -13.722 9.612 4.798 1.00 96.56 91 ALA A CA 1
ATOM 698 C C . ALA A 1 91 ? -14.505 8.741 3.804 1.00 96.56 91 ALA A C 1
ATOM 700 O O . ALA A 1 91 ? -15.723 8.867 3.668 1.00 96.56 91 ALA A O 1
ATOM 701 N N . ARG A 1 92 ? -13.796 7.854 3.107 1.00 97.69 92 ARG A N 1
ATOM 702 C CA . ARG A 1 92 ? -14.368 6.848 2.208 1.00 97.69 92 ARG A CA 1
ATOM 703 C C . ARG A 1 92 ? -13.940 5.465 2.666 1.00 97.69 92 ARG A C 1
ATOM 705 O O . ARG A 1 92 ? -12.777 5.277 3.018 1.00 97.69 92 ARG A O 1
ATOM 712 N N . THR A 1 93 ? -14.872 4.525 2.657 1.00 98.00 93 THR A N 1
ATOM 713 C CA . THR A 1 93 ? -14.605 3.129 3.001 1.00 98.00 93 THR A CA 1
ATOM 714 C C . THR A 1 93 ? -14.127 2.371 1.770 1.00 98.00 93 THR A C 1
ATOM 716 O O . THR A 1 93 ? -14.662 2.574 0.683 1.00 98.00 93 THR A O 1
ATOM 719 N N . TYR A 1 94 ? -13.119 1.526 1.960 1.00 98.25 94 TYR A N 1
ATOM 720 C CA . TYR A 1 94 ? -12.569 0.627 0.955 1.00 98.25 94 TYR A CA 1
ATOM 721 C C . TYR A 1 94 ? -12.468 -0.777 1.549 1.00 98.25 94 TYR A C 1
ATOM 723 O O . TYR A 1 94 ? -12.047 -0.933 2.699 1.00 98.25 94 TYR A O 1
ATOM 731 N N . GLY A 1 95 ? -12.807 -1.787 0.758 1.00 97.75 95 GLY A N 1
ATOM 732 C CA . GLY A 1 95 ? -12.702 -3.197 1.114 1.00 97.75 95 GLY A CA 1
ATOM 733 C C . GLY A 1 95 ? -12.204 -4.053 -0.047 1.00 97.75 95 GLY A C 1
ATOM 734 O O . GLY A 1 95 ? -11.724 -3.544 -1.059 1.00 97.75 95 GLY A O 1
ATOM 735 N N . ALA A 1 96 ? -12.280 -5.376 0.105 1.00 97.69 96 ALA A N 1
ATOM 736 C CA . ALA A 1 96 ? -11.815 -6.319 -0.911 1.00 97.69 96 ALA A CA 1
ATOM 737 C C . ALA A 1 96 ? -12.422 -6.034 -2.301 1.00 97.69 96 ALA A C 1
ATOM 739 O O . ALA A 1 96 ? -13.638 -5.954 -2.455 1.00 97.69 96 ALA A O 1
ATOM 740 N N . GLY A 1 97 ? -11.564 -5.921 -3.319 1.00 97.94 97 GLY A N 1
ATOM 741 C CA . GLY A 1 97 ? -11.962 -5.581 -4.689 1.00 97.94 97 GLY A CA 1
ATOM 742 C C . GLY A 1 97 ? -11.812 -4.101 -5.046 1.00 97.94 97 GLY A C 1
ATOM 743 O O . GLY A 1 97 ? -11.731 -3.774 -6.231 1.00 97.94 97 GLY A O 1
ATOM 744 N N . ASP A 1 98 ? -11.699 -3.215 -4.056 1.00 98.50 98 ASP A N 1
ATOM 745 C CA . ASP A 1 98 ? -11.526 -1.790 -4.310 1.00 98.50 98 ASP A CA 1
ATOM 746 C C . ASP A 1 98 ? -10.089 -1.429 -4.695 1.00 98.50 98 ASP A C 1
ATOM 748 O O . ASP A 1 98 ? -9.107 -2.077 -4.311 1.00 98.50 98 ASP A O 1
ATOM 752 N N . THR A 1 99 ? -9.962 -0.314 -5.418 1.00 98.31 99 THR A N 1
ATOM 753 C CA . THR A 1 99 ? -8.674 0.295 -5.746 1.00 98.31 99 THR A CA 1
ATOM 754 C C . THR A 1 99 ? -8.638 1.774 -5.392 1.00 98.31 99 THR A C 1
ATOM 756 O O . THR A 1 99 ? -9.640 2.483 -5.470 1.00 98.31 99 THR A O 1
ATOM 759 N N . VAL A 1 100 ? -7.456 2.252 -5.010 1.00 97.94 100 VAL A N 1
ATOM 760 C CA . VAL A 1 100 ? -7.209 3.666 -4.727 1.00 97.94 100 VAL A CA 1
ATOM 761 C C . VAL A 1 100 ? -5.795 4.046 -5.146 1.00 97.94 100 VAL A C 1
ATOM 763 O O . VAL A 1 100 ? -4.870 3.239 -5.070 1.00 97.94 100 VAL A O 1
ATOM 766 N N . HIS A 1 101 ? -5.628 5.287 -5.590 1.00 97.81 101 HIS A N 1
ATOM 767 C CA . HIS A 1 101 ? -4.339 5.851 -5.966 1.00 97.81 101 HIS A CA 1
ATOM 768 C C . HIS A 1 101 ? -3.997 7.047 -5.075 1.00 97.81 101 HIS A C 1
ATOM 770 O O . HIS A 1 101 ? -4.825 7.937 -4.878 1.00 97.81 101 HIS A O 1
ATOM 776 N N . PHE A 1 102 ? -2.759 7.084 -4.588 1.00 97.38 102 PHE A N 1
ATOM 777 C CA . PHE A 1 102 ? -2.186 8.200 -3.848 1.00 97.38 102 PHE A CA 1
ATOM 778 C C . PHE A 1 102 ? -0.974 8.741 -4.594 1.00 97.38 102 PHE A C 1
ATOM 780 O O . PHE A 1 102 ? 0.022 8.040 -4.773 1.00 97.38 102 PHE A O 1
ATOM 787 N N . SER A 1 103 ? -1.048 10.005 -5.004 1.00 95.69 103 SER A N 1
ATOM 788 C CA . SER A 1 103 ? 0.096 10.685 -5.603 1.00 95.69 103 SER A CA 1
ATOM 789 C C . SER A 1 103 ? 1.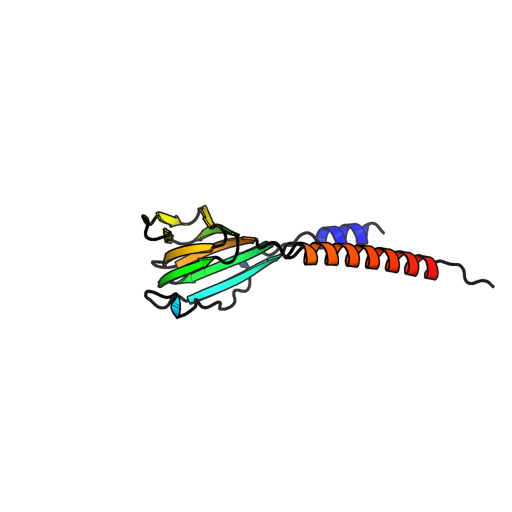179 10.954 -4.562 1.00 95.69 103 SER A C 1
ATOM 791 O O . SER A 1 103 ? 0.895 11.186 -3.380 1.00 95.69 103 SER A O 1
ATOM 793 N N . ARG A 1 104 ? 2.435 10.986 -5.006 1.00 94.94 104 ARG A N 1
ATOM 794 C CA . ARG A 1 104 ? 3.569 11.357 -4.157 1.00 94.94 104 ARG A CA 1
ATOM 795 C C . ARG A 1 104 ? 3.316 12.696 -3.455 1.00 94.94 104 ARG A C 1
ATOM 797 O O . ARG A 1 104 ? 2.999 13.694 -4.093 1.00 94.94 104 ARG A O 1
ATOM 804 N N . GLY A 1 105 ? 3.522 12.725 -2.139 1.00 94.50 105 GLY A N 1
ATOM 805 C CA . GLY A 1 105 ? 3.263 13.888 -1.288 1.00 94.50 105 GLY A CA 1
ATOM 806 C C . GLY A 1 105 ? 1.869 13.909 -0.658 1.00 94.50 105 GLY A C 1
ATOM 807 O O . GLY A 1 105 ? 1.626 14.744 0.211 1.00 94.50 105 GLY A O 1
ATOM 808 N N . ALA A 1 106 ? 0.972 12.988 -1.029 1.00 95.12 106 ALA A N 1
ATOM 809 C CA . ALA A 1 106 ? -0.317 12.849 -0.366 1.00 95.12 106 ALA A CA 1
ATOM 810 C C . ALA A 1 106 ? -0.157 12.531 1.132 1.00 95.12 106 ALA A C 1
ATOM 812 O O . ALA A 1 106 ? 0.800 11.880 1.569 1.00 95.12 106 ALA A O 1
ATOM 813 N N . VAL A 1 107 ? -1.140 12.973 1.915 1.00 97.06 107 VAL A N 1
ATOM 814 C CA . VAL A 1 107 ? -1.271 12.670 3.342 1.00 97.06 107 VAL A CA 1
ATOM 815 C C . VAL A 1 107 ? -2.692 12.182 3.581 1.00 97.06 107 VAL A C 1
ATOM 817 O O . VAL A 1 107 ? -3.649 12.910 3.313 1.00 97.06 107 VAL A O 1
ATOM 820 N N . ALA A 1 108 ? -2.825 10.945 4.051 1.00 97.75 108 ALA A N 1
ATOM 821 C CA . ALA A 1 108 ? -4.116 10.306 4.260 1.00 97.75 108 ALA A CA 1
ATOM 822 C C . ALA A 1 108 ? -4.192 9.695 5.656 1.00 97.75 108 ALA A C 1
ATOM 824 O O . ALA A 1 108 ? -3.262 9.016 6.085 1.00 97.75 108 ALA A O 1
ATOM 825 N N . THR A 1 109 ? -5.312 9.892 6.335 1.00 98.25 109 THR A N 1
ATOM 826 C CA . THR A 1 109 ? -5.604 9.224 7.601 1.00 98.25 109 THR A CA 1
ATOM 827 C C . THR A 1 109 ? -6.347 7.930 7.319 1.00 98.25 109 THR A C 1
ATOM 829 O O . THR A 1 109 ? -7.362 7.933 6.625 1.00 98.25 109 THR A O 1
ATOM 832 N N . TRP A 1 110 ? -5.812 6.836 7.845 1.00 98.31 110 TRP A N 1
ATOM 833 C CA . TRP A 1 110 ? -6.338 5.484 7.745 1.00 98.31 110 TRP A CA 1
ATOM 834 C C . TRP A 1 110 ? -6.972 5.097 9.078 1.00 98.31 110 TRP A C 1
ATOM 836 O O . TRP A 1 110 ? -6.367 5.283 10.134 1.00 98.31 110 TRP A O 1
ATOM 846 N N . GLN A 1 111 ? -8.173 4.532 9.022 1.00 98.38 111 GLN A N 1
ATOM 847 C CA . GLN A 1 111 ? -8.874 3.935 10.151 1.00 98.38 111 GLN A CA 1
ATOM 848 C C . GLN A 1 111 ? -9.200 2.481 9.812 1.00 98.38 111 GLN A C 1
ATOM 850 O O . GLN A 1 111 ? -10.159 2.202 9.092 1.00 98.38 111 GLN A O 1
ATOM 855 N N . VAL A 1 112 ? -8.397 1.559 10.336 1.00 98.31 112 VAL A N 1
ATOM 856 C CA . VAL A 1 112 ? -8.605 0.114 10.209 1.00 98.31 112 VAL A CA 1
ATOM 857 C C . VAL A 1 112 ? -9.392 -0.350 11.429 1.00 98.31 112 VAL A C 1
ATOM 859 O O . VAL A 1 112 ? -8.942 -0.168 12.561 1.00 98.31 112 VAL A O 1
ATOM 862 N N . THR A 1 113 ? -10.578 -0.917 11.224 1.00 91.75 113 THR A N 1
ATOM 863 C CA . THR A 1 113 ? -11.460 -1.357 12.322 1.00 91.75 113 THR A CA 1
ATOM 864 C C . THR A 1 113 ? -11.116 -2.755 12.828 1.00 91.75 113 THR A C 1
ATOM 866 O O . THR A 1 113 ? -11.248 -3.013 14.021 1.00 91.75 113 THR A O 1
ATOM 869 N N . GLY A 1 114 ? -10.631 -3.641 11.955 1.00 96.69 114 GLY A N 1
ATOM 870 C CA . GLY A 1 114 ? -10.261 -5.013 12.310 1.00 96.69 114 GLY A CA 1
ATOM 871 C C . GLY A 1 114 ? -8.933 -5.434 11.698 1.00 96.69 114 GLY A C 1
ATOM 872 O O . GLY A 1 114 ? -7.914 -5.528 12.379 1.00 96.69 114 GLY A O 1
ATOM 873 N N . PHE A 1 115 ? -8.946 -5.690 10.398 1.00 97.62 115 PHE A N 1
ATOM 874 C CA . PHE A 1 115 ? -7.787 -6.139 9.644 1.00 97.62 115 PHE A CA 1
ATOM 875 C C . PHE A 1 115 ? -7.923 -5.665 8.204 1.00 97.62 11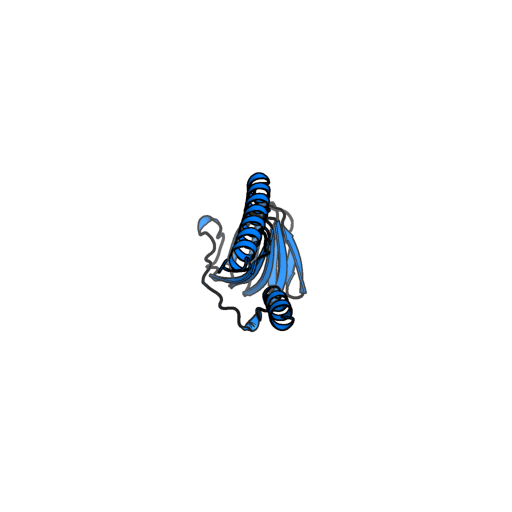5 PHE A C 1
ATOM 877 O O . PHE A 1 115 ? -9.044 -5.550 7.716 1.00 97.62 115 PHE A O 1
ATOM 884 N N . ILE A 1 116 ? -6.800 -5.427 7.529 1.00 98.38 116 ILE A N 1
ATOM 885 C CA . ILE A 1 116 ? -6.758 -5.266 6.076 1.00 98.38 116 ILE A CA 1
ATOM 886 C C . ILE A 1 116 ? -5.553 -5.966 5.470 1.00 98.38 116 ILE A C 1
ATOM 888 O O . ILE A 1 116 ? -4.467 -5.980 6.052 1.00 98.38 116 ILE A O 1
ATOM 892 N N . ARG A 1 117 ? -5.724 -6.444 4.237 1.00 97.94 117 ARG A N 1
ATOM 893 C CA . ARG A 1 117 ? -4.642 -6.894 3.359 1.00 97.94 117 ARG A CA 1
ATOM 894 C C . ARG A 1 117 ? -4.772 -6.220 2.000 1.00 97.94 117 ARG A C 1
ATOM 896 O O . ARG A 1 117 ? -5.859 -6.160 1.433 1.00 97.94 117 ARG A O 1
ATOM 903 N N . LYS A 1 118 ? -3.658 -5.740 1.451 1.00 97.56 118 LYS A N 1
ATOM 904 C CA . LYS A 1 118 ? -3.602 -5.069 0.148 1.00 97.56 118 LYS A CA 1
ATOM 905 C C . LYS A 1 118 ? -2.347 -5.428 -0.639 1.00 97.56 118 LYS A C 1
ATOM 907 O O . LYS A 1 118 ? -1.323 -5.794 -0.063 1.00 97.56 118 LYS A O 1
ATOM 912 N N . VAL A 1 119 ? -2.413 -5.243 -1.952 1.00 97.75 119 VAL A N 1
ATOM 913 C CA . VAL A 1 119 ? -1.234 -5.125 -2.815 1.00 97.75 119 VAL A CA 1
ATOM 914 C C . VAL A 1 119 ? -1.035 -3.656 -3.156 1.00 97.75 119 VAL A C 1
ATOM 916 O O . VAL A 1 119 ? -1.973 -2.984 -3.581 1.00 97.75 119 VAL A O 1
ATOM 919 N N . ALA A 1 120 ? 0.184 -3.164 -2.977 1.00 97.88 120 ALA A N 1
ATOM 920 C CA . ALA A 1 120 ? 0.597 -1.820 -3.343 1.00 97.88 120 ALA A CA 1
ATOM 921 C C . ALA A 1 120 ? 1.591 -1.865 -4.510 1.00 97.88 120 ALA A C 1
ATOM 923 O O . ALA A 1 120 ? 2.576 -2.604 -4.484 1.00 97.88 120 ALA A O 1
ATOM 924 N N . PHE A 1 121 ? 1.341 -1.045 -5.524 1.00 97.69 121 PHE A N 1
ATOM 925 C CA . PHE A 1 121 ? 2.258 -0.734 -6.612 1.00 97.69 121 PHE A CA 1
ATOM 926 C C . PHE A 1 121 ? 2.839 0.651 -6.346 1.00 97.69 121 PHE A C 1
ATOM 928 O O . PHE A 1 121 ? 2.176 1.664 -6.573 1.00 97.69 121 PHE A O 1
ATOM 935 N N . CYS A 1 122 ? 4.066 0.685 -5.838 1.00 97.06 122 CYS A N 1
ATOM 936 C CA . CYS A 1 122 ? 4.769 1.916 -5.499 1.00 97.06 122 CYS A CA 1
ATOM 937 C C . CYS A 1 122 ? 5.711 2.289 -6.639 1.00 97.06 122 CYS A C 1
ATOM 939 O O . CYS A 1 122 ? 6.576 1.490 -7.004 1.00 97.06 122 CYS A O 1
ATOM 941 N N . ARG A 1 123 ? 5.584 3.501 -7.177 1.00 95.62 123 ARG A N 1
ATOM 942 C CA . ARG A 1 123 ? 6.446 4.035 -8.231 1.00 95.62 123 ARG A CA 1
ATOM 943 C C . ARG A 1 123 ? 7.182 5.275 -7.738 1.00 95.62 123 ARG A C 1
ATOM 945 O O . ARG A 1 123 ? 6.578 6.269 -7.347 1.00 95.62 123 ARG A O 1
ATOM 952 N N . SER A 1 124 ? 8.506 5.228 -7.802 1.00 91.31 124 SER A N 1
ATOM 953 C CA . SER A 1 124 ? 9.389 6.365 -7.559 1.00 91.31 124 SER A CA 1
ATOM 954 C C . SER A 1 124 ? 10.516 6.321 -8.590 1.00 91.31 124 SER A C 1
ATOM 956 O O . SER A 1 124 ? 11.448 5.525 -8.444 1.00 91.31 124 SER A O 1
ATOM 958 N N . PRO A 1 125 ? 10.428 7.095 -9.688 1.00 77.31 125 PRO A N 1
ATOM 959 C CA . PRO A 1 125 ? 11.454 7.056 -10.714 1.00 77.31 125 PRO A CA 1
ATOM 960 C C . PRO A 1 125 ? 12.785 7.556 -10.135 1.00 77.31 125 PRO A C 1
ATOM 962 O O . PRO A 1 125 ? 12.817 8.616 -9.502 1.00 77.31 125 PRO A O 1
ATOM 965 N N . PRO A 1 126 ? 13.896 6.832 -10.354 1.00 73.38 126 PRO A N 1
ATOM 966 C CA . PRO A 1 126 ? 15.199 7.311 -9.930 1.00 73.38 126 PRO A CA 1
ATOM 967 C C . PRO A 1 126 ? 15.555 8.616 -10.664 1.00 73.38 126 PRO A C 1
ATOM 969 O O . PRO A 1 126 ? 15.029 8.885 -11.752 1.00 73.38 126 PRO A O 1
ATOM 972 N N . PRO A 1 127 ? 16.465 9.438 -10.108 1.00 79.56 127 PRO A N 1
ATOM 973 C CA . PRO A 1 127 ? 16.903 10.665 -10.762 1.00 79.56 127 PRO A CA 1
ATOM 974 C C . PRO A 1 127 ? 17.358 10.397 -12.201 1.00 79.56 127 PRO A C 1
ATOM 976 O O . PRO A 1 127 ? 18.053 9.415 -12.463 1.00 79.56 127 PRO A O 1
ATOM 979 N N . ARG A 1 128 ? 17.014 11.283 -13.146 1.00 76.31 128 ARG A N 1
ATOM 980 C CA . ARG A 1 128 ? 17.312 11.089 -14.582 1.00 76.31 128 ARG A CA 1
ATOM 981 C C . ARG A 1 128 ? 18.786 10.775 -14.858 1.00 76.31 128 ARG A C 1
ATOM 983 O O . ARG A 1 128 ? 19.087 9.933 -15.698 1.00 76.31 128 ARG A O 1
ATOM 990 N N . LEU A 1 129 ? 19.691 11.408 -14.113 1.00 81.38 129 LEU A N 1
ATOM 991 C CA . LEU A 1 129 ? 21.133 11.176 -14.218 1.00 81.38 129 LEU A CA 1
ATOM 992 C C . LEU A 1 129 ? 21.529 9.745 -13.833 1.00 81.38 129 LEU A C 1
ATOM 994 O O . LEU A 1 129 ? 22.393 9.157 -14.478 1.00 81.38 129 LEU A O 1
ATOM 998 N N . PHE A 1 130 ? 20.863 9.155 -12.837 1.00 81.31 130 PHE A N 1
ATOM 999 C CA . PHE A 1 130 ? 21.091 7.766 -12.442 1.00 81.31 130 PHE A CA 1
ATOM 1000 C C . PHE A 1 130 ? 20.663 6.796 -13.548 1.00 81.31 130 PHE A C 1
ATOM 1002 O O . PHE A 1 130 ? 21.390 5.857 -13.872 1.00 81.31 130 PHE A O 1
ATOM 1009 N N . ILE A 1 131 ? 19.514 7.057 -14.179 1.00 81.25 131 ILE A N 1
ATOM 1010 C CA . ILE A 1 131 ? 19.038 6.270 -15.325 1.00 81.25 131 ILE A CA 1
ATOM 1011 C C . ILE A 1 131 ? 20.048 6.353 -16.475 1.00 81.25 131 ILE A C 1
ATOM 1013 O O . ILE A 1 131 ? 20.470 5.320 -16.995 1.00 81.25 131 ILE A O 1
ATOM 1017 N N . ALA A 1 132 ? 20.483 7.565 -16.834 1.00 82.06 132 ALA A N 1
ATOM 1018 C CA . ALA A 1 132 ? 21.458 7.780 -17.901 1.00 82.06 132 ALA A CA 1
ATOM 1019 C C . ALA A 1 132 ? 22.782 7.044 -17.628 1.00 82.06 132 ALA A C 1
ATOM 1021 O O . ALA A 1 132 ? 23.270 6.309 -18.488 1.00 82.06 132 ALA A O 1
ATOM 1022 N N . ALA A 1 133 ? 23.322 7.163 -16.412 1.00 85.81 133 ALA A N 1
ATOM 1023 C CA . ALA A 1 133 ? 24.542 6.469 -16.008 1.00 85.81 133 ALA A CA 1
ATOM 1024 C C . ALA A 1 133 ? 24.398 4.940 -16.099 1.00 85.81 133 ALA A C 1
ATOM 1026 O O . ALA A 1 133 ? 25.277 4.267 -16.641 1.00 85.81 133 ALA A O 1
ATOM 1027 N N . ARG A 1 134 ? 23.270 4.377 -15.636 1.00 83.38 134 ARG A N 1
ATOM 1028 C CA . ARG A 1 134 ? 23.009 2.930 -15.701 1.00 83.38 134 ARG A CA 1
ATOM 1029 C C . ARG A 1 134 ? 22.935 2.421 -17.141 1.00 83.38 134 ARG A C 1
ATOM 1031 O O . ARG A 1 134 ? 23.455 1.342 -17.428 1.00 83.38 134 ARG A O 1
ATOM 1038 N N . LEU A 1 135 ? 22.319 3.181 -18.048 1.00 84.69 135 LEU A N 1
ATOM 1039 C CA . LEU A 1 135 ? 22.243 2.822 -19.468 1.00 84.69 135 LEU A CA 1
ATOM 1040 C C . LEU A 1 135 ? 23.628 2.819 -20.126 1.00 84.69 135 LEU A C 1
ATOM 1042 O O . LEU A 1 135 ? 23.971 1.855 -20.812 1.00 84.69 135 LEU A O 1
ATOM 1046 N N . LEU A 1 136 ? 24.447 3.841 -19.859 1.00 89.12 136 LEU A N 1
ATOM 1047 C CA . LEU A 1 136 ? 25.824 3.911 -20.358 1.00 89.12 136 LEU A CA 1
ATOM 1048 C C . LEU A 1 136 ? 26.683 2.760 -19.818 1.00 89.12 136 LEU A C 1
ATOM 1050 O O . LEU A 1 136 ? 27.375 2.096 -20.590 1.00 89.12 136 LEU A O 1
ATOM 1054 N N . ALA A 1 137 ? 26.595 2.468 -18.518 1.00 86.50 137 ALA A N 1
ATOM 1055 C CA . ALA A 1 137 ? 27.319 1.362 -17.896 1.00 86.50 137 ALA A CA 1
ATOM 1056 C C . ALA A 1 137 ? 26.905 0.000 -18.479 1.00 86.50 137 ALA A C 1
ATOM 1058 O O . ALA A 1 137 ? 27.762 -0.825 -18.797 1.00 86.50 137 ALA A O 1
ATOM 1059 N N . ARG A 1 138 ? 25.599 -0.226 -18.689 1.00 86.06 138 ARG A N 1
ATOM 1060 C CA . ARG A 1 138 ? 25.077 -1.451 -19.317 1.00 86.06 138 ARG A CA 1
ATOM 1061 C C . ARG A 1 138 ? 25.589 -1.601 -20.753 1.00 86.06 138 ARG A C 1
ATOM 1063 O O . ARG A 1 138 ? 26.030 -2.686 -21.128 1.00 86.06 138 ARG A O 1
ATOM 1070 N N . ALA A 1 139 ? 25.591 -0.522 -21.537 1.00 86.31 139 ALA A N 1
ATOM 1071 C CA . ALA A 1 139 ? 26.128 -0.523 -22.898 1.00 86.31 139 ALA A CA 1
ATOM 1072 C C . ALA A 1 139 ? 27.640 -0.819 -22.923 1.00 86.31 139 ALA A C 1
ATOM 1074 O O . ALA A 1 139 ? 28.093 -1.664 -23.699 1.00 86.31 139 ALA A O 1
ATOM 1075 N N . ALA A 1 140 ? 28.415 -0.183 -22.038 1.00 90.31 140 ALA A N 1
ATOM 1076 C CA . ALA A 1 140 ? 29.848 -0.431 -21.899 1.00 90.31 140 ALA A CA 1
ATOM 1077 C C . ALA A 1 140 ? 30.141 -1.885 -21.498 1.00 90.31 140 ALA A C 1
ATOM 1079 O O . ALA A 1 140 ? 30.989 -2.527 -22.117 1.00 90.31 140 ALA A O 1
ATOM 1080 N N . TYR A 1 141 ? 29.397 -2.437 -20.534 1.00 87.25 141 TYR A N 1
ATOM 1081 C CA . TYR A 1 141 ? 29.510 -3.838 -20.123 1.00 87.25 141 TYR A CA 1
ATOM 1082 C C . TYR A 1 141 ? 29.293 -4.800 -21.298 1.00 87.25 141 TYR A C 1
ATOM 1084 O O . TYR A 1 141 ? 30.125 -5.675 -21.538 1.00 87.25 141 TYR A O 1
ATOM 1092 N N . HIS A 1 142 ? 28.219 -4.620 -22.074 1.00 85.19 142 HIS A N 1
ATOM 1093 C CA . HIS A 1 142 ? 27.951 -5.476 -23.232 1.00 85.19 142 HIS A CA 1
ATOM 1094 C C . HIS A 1 142 ? 29.021 -5.335 -24.321 1.00 85.19 142 HIS A C 1
ATOM 1096 O O . HIS A 1 142 ? 29.419 -6.337 -24.916 1.00 85.19 142 HIS A O 1
ATOM 1102 N N . ARG A 1 143 ? 29.552 -4.125 -24.533 1.00 84.75 143 ARG A N 1
ATOM 1103 C CA . ARG A 1 143 ? 30.659 -3.893 -25.470 1.00 84.75 143 ARG A CA 1
ATOM 1104 C C . ARG A 1 143 ? 31.949 -4.586 -25.022 1.00 84.75 143 ARG A C 1
ATOM 1106 O O . ARG A 1 143 ? 32.632 -5.186 -25.847 1.00 84.75 143 ARG A O 1
ATOM 1113 N N . LEU A 1 144 ? 32.285 -4.520 -23.734 1.00 85.50 144 LEU A N 1
ATOM 1114 C CA . LEU A 1 144 ? 33.467 -5.182 -23.172 1.00 85.50 144 LEU A CA 1
ATOM 1115 C C . LEU A 1 144 ? 33.334 -6.707 -23.203 1.00 85.50 144 LEU A C 1
ATOM 1117 O O . LEU A 1 144 ? 34.283 -7.389 -23.579 1.00 85.50 144 LEU A O 1
ATOM 1121 N N . ARG A 1 145 ? 32.154 -7.243 -22.876 1.00 78.88 145 ARG A N 1
ATOM 1122 C CA . ARG A 1 145 ? 31.877 -8.682 -22.951 1.00 78.88 145 ARG A CA 1
ATOM 1123 C C . ARG A 1 145 ? 31.978 -9.207 -24.384 1.00 78.88 145 ARG A C 1
ATOM 1125 O O . ARG A 1 145 ? 32.689 -10.176 -24.606 1.00 78.88 145 ARG A O 1
ATOM 1132 N N . GLY A 1 146 ? 31.385 -8.509 -25.356 1.00 72.69 146 GLY A N 1
ATOM 1133 C CA . GLY A 1 146 ? 31.510 -8.873 -26.772 1.00 72.69 146 GLY A CA 1
ATOM 1134 C C . GLY A 1 146 ? 32.958 -8.847 -27.280 1.00 72.69 146 GLY A C 1
ATOM 1135 O O . GLY A 1 146 ? 33.354 -9.720 -28.046 1.00 72.69 146 GLY A O 1
ATOM 1136 N N . ARG A 1 147 ? 33.785 -7.899 -26.809 1.00 63.03 147 ARG A N 1
ATOM 1137 C CA . ARG A 1 147 ? 35.230 -7.877 -27.115 1.00 63.03 147 ARG A CA 1
ATOM 1138 C C . ARG A 1 147 ? 35.980 -9.045 -26.475 1.00 63.03 147 ARG A C 1
ATOM 1140 O O . ARG A 1 147 ? 36.869 -9.596 -27.110 1.00 63.03 147 ARG A O 1
ATOM 1147 N N . ARG A 1 148 ? 35.637 -9.422 -25.241 1.00 59.22 148 ARG A N 1
ATOM 1148 C CA . ARG A 1 148 ? 36.256 -10.561 -24.549 1.00 59.22 148 ARG A CA 1
ATOM 1149 C C . ARG A 1 148 ? 35.943 -11.877 -25.256 1.00 59.22 148 ARG A C 1
ATOM 1151 O O . ARG A 1 148 ? 36.872 -12.631 -25.513 1.00 59.22 148 ARG A O 1
ATOM 1158 N N . ASP A 1 149 ? 34.683 -12.091 -25.629 1.00 66.12 149 ASP A N 1
ATOM 1159 C CA . ASP A 1 149 ? 34.249 -13.292 -26.350 1.00 66.12 149 ASP A CA 1
ATOM 1160 C C . ASP A 1 149 ? 34.949 -13.396 -27.723 1.00 66.12 149 ASP A C 1
ATOM 1162 O O . ASP A 1 149 ? 35.397 -14.476 -28.109 1.00 66.12 149 ASP A O 1
ATOM 1166 N N . ALA A 1 150 ? 35.139 -12.263 -28.417 1.00 60.06 150 ALA A N 1
ATOM 1167 C CA . ALA A 1 150 ? 35.892 -12.193 -29.673 1.00 60.06 150 ALA A CA 1
ATOM 1168 C C . ALA A 1 150 ? 37.397 -12.494 -29.507 1.00 60.06 150 ALA A C 1
ATOM 1170 O O . ALA A 1 150 ? 37.979 -13.151 -30.364 1.00 60.06 150 ALA A O 1
ATOM 1171 N N . LEU A 1 151 ? 38.024 -12.057 -28.408 1.00 60.47 151 LEU A N 1
ATOM 1172 C CA . LEU A 1 151 ? 39.437 -12.342 -28.116 1.00 60.47 151 LEU A CA 1
ATOM 1173 C C . LEU A 1 151 ? 39.678 -13.815 -27.754 1.00 60.47 151 LEU A C 1
ATOM 1175 O O . LEU A 1 151 ? 40.704 -14.364 -28.133 1.00 60.47 151 LEU A O 1
ATOM 1179 N N . THR A 1 152 ? 38.738 -14.475 -27.069 1.00 62.31 152 THR A N 1
ATOM 1180 C CA . THR A 1 152 ? 38.807 -15.925 -26.799 1.00 62.31 152 THR A CA 1
ATOM 1181 C C . THR A 1 152 ? 38.505 -16.798 -28.019 1.00 62.31 152 THR A C 1
ATOM 1183 O O . THR A 1 152 ? 38.884 -17.963 -28.028 1.00 62.31 152 THR A O 1
ATOM 1186 N N . ALA A 1 153 ? 37.820 -16.261 -29.033 1.00 57.59 153 ALA A N 1
ATOM 1187 C CA . ALA A 1 153 ? 37.503 -16.970 -30.274 1.00 57.59 153 ALA A CA 1
ATOM 1188 C C . ALA A 1 153 ? 38.569 -16.793 -31.375 1.00 57.59 153 ALA A C 1
ATOM 1190 O O . ALA A 1 153 ? 38.457 -17.418 -32.429 1.00 57.59 153 ALA A O 1
ATOM 1191 N N . ALA A 1 154 ? 39.583 -15.946 -31.161 1.00 49.56 154 ALA A N 1
ATOM 1192 C CA . ALA A 1 154 ? 40.700 -15.814 -32.089 1.00 49.56 154 ALA A CA 1
ATOM 1193 C C . ALA A 1 154 ? 41.545 -17.106 -32.066 1.00 49.56 154 ALA A C 1
ATOM 1195 O O . ALA A 1 154 ? 41.883 -17.579 -30.978 1.00 49.56 154 ALA A O 1
ATOM 1196 N N . PRO A 1 155 ? 41.877 -17.706 -33.225 1.00 50.84 155 PRO A N 1
ATOM 1197 C CA . PRO A 1 155 ? 42.655 -18.937 -33.259 1.00 50.84 155 PRO A CA 1
ATOM 1198 C C . PRO A 1 155 ? 44.046 -18.686 -32.670 1.00 50.84 155 PRO A C 1
ATOM 1200 O O . PRO A 1 155 ? 44.686 -17.677 -32.972 1.00 50.84 155 PRO A O 1
ATOM 1203 N N . ALA A 1 156 ? 44.511 -19.606 -31.823 1.00 57.41 156 ALA A N 1
ATOM 1204 C CA . ALA A 1 156 ? 45.898 -19.624 -31.384 1.00 57.41 156 ALA A CA 1
ATOM 1205 C C . ALA A 1 156 ? 46.771 -19.853 -32.623 1.00 57.41 156 ALA A C 1
ATOM 1207 O O . ALA A 1 156 ? 46.670 -20.900 -33.263 1.00 57.41 156 ALA A O 1
ATOM 1208 N N . PHE A 1 157 ? 47.561 -18.849 -33.000 1.00 52.81 157 PHE A N 1
ATOM 1209 C CA . PHE A 1 157 ? 48.544 -18.992 -34.067 1.00 52.81 157 PHE A CA 1
ATOM 1210 C C . PHE A 1 157 ? 49.554 -20.071 -33.653 1.00 52.81 157 PHE A C 1
ATOM 1212 O O . PHE A 1 157 ? 50.172 -19.956 -32.592 1.00 52.81 157 PHE A O 1
ATOM 1219 N N . GLY A 1 158 ? 49.637 -21.130 -34.463 1.00 44.16 158 GLY A N 1
ATOM 1220 C CA . GLY A 1 158 ? 50.692 -22.143 -34.435 1.00 44.16 158 GLY A CA 1
ATOM 1221 C C . GLY A 1 158 ? 51.822 -21.791 -35.386 1.00 44.16 158 GLY A C 1
ATOM 1222 O O . GLY A 1 158 ? 51.567 -21.005 -36.329 1.00 44.16 158 GLY A O 1
#

Nearest PDB structures (foldseek):
  3es4-assembly1_B  TM=8.273E-01  e=3.741E-09  Agrobacterium fabrum str. C58
  1o5u-assembly2_B  TM=9.301E-01  e=2.357E-06  Thermotoga maritima
  5onm-assembly1_A  TM=7.483E-01  e=5.733E-06  Paenibacillus lautus
  2i45-assembly3_E  TM=6.230E-01  e=4.853E-06  Neisseria meningitidis
  2b8m-assembly1_A-2  TM=5.746E-01  e=5.423E-06  Methanocaldococcus jannaschii

Secondary structure (DSSP, 8-state):
-HHHHHHHHHTTS----GGG---EE-PPPGGGEEES---EEEEEEEE-TTSSEEEEEEEEEEEEEEEE-SSEEEEEEEEEEEEEEETT---EEEETT-EEEE-TT-EEEEEEEEEEEEEEEEE-PPPHHHHHHHHHHHHHHHHHHHHHHHHHTS----

Solvent-accessible surface area (backbone atoms only — not comparable to full-atom values): 8603 Å² total; per-residue (Å²): 118,70,65,64,55,51,52,61,52,50,73,69,56,82,82,65,57,77,94,72,56,72,64,40,87,48,71,66,59,71,94,32,53,77,40,80,76,46,55,24,31,34,26,80,62,45,64,46,94,86,60,28,32,38,35,31,42,38,36,34,41,30,23,27,32,52,49,73,38,88,29,32,36,39,38,39,30,69,36,49,42,36,38,40,22,49,84,86,45,80,67,45,79,47,34,56,79,38,72,53,75,42,55,57,70,40,49,35,40,39,38,29,81,56,37,36,31,32,41,34,44,37,38,50,75,68,57,69,67,58,55,52,51,51,52,52,50,51,51,49,50,53,54,53,49,56,51,50,56,52,62,73,67,52,77,82,84,127

Sequence (158 aa):
NKMGGLQGMLDKLMRDKMNGAQLTPAPIKKEWIEGGDPQARLAILAYSDDRATSTILWECSAGRFTWRYNCDETIYFLDGEVSISVAGGPARTYGAGDTVHFSRGAVATWQVTGFIRKVAFCRSPPPRLFIAARLLARAAYHRLRGRRDALTAAPAFG